Protein AF-A0A7S1REL7-F1 (afdb_monomer_lite)

pLDDT: mean 79.69, std 14.49, range [44.72, 95.44]

Sequence (178 aa):
LKCIFLPRPVRVSAAGLAHPPTRRFHMPPYTAEKVDDLFDKFEKCAQRQAANKGSAVKLRAAESDLLKCSENCRDLLNDAIKGNRDLLVEVFGGNCKRFHRLRQTKDPVELSPMHASDSRWEDLTNAIDTIEEILQQLGTFKPFAVEKKVAPEISGYKGFRRRFDPGEKIWMRPECEG

Radius of gyration: 31.82 Å; chains: 1; bounding box: 88×116×40 Å

Structure (mmCIF, N/CA/C/O backbone):
data_AF-A0A7S1REL7-F1
#
_entry.id   AF-A0A7S1REL7-F1
#
loop_
_atom_site.group_PDB
_atom_site.id
_atom_site.type_symbol
_atom_site.label_atom_id
_atom_site.label_alt_id
_atom_site.label_comp_id
_atom_site.label_asym_id
_atom_site.label_entity_id
_atom_site.label_seq_id
_atom_site.pdbx_PDB_ins_code
_atom_site.Cartn_x
_atom_site.Cartn_y
_atom_site.Cartn_z
_atom_site.occupancy
_atom_site.B_iso_or_equiv
_atom_site.auth_seq_id
_atom_site.auth_comp_id
_atom_site.auth_asym_id
_atom_site.auth_atom_id
_atom_site.pdbx_PDB_model_num
ATOM 1 N N . LEU A 1 1 ? -69.921 64.062 -18.354 1.00 51.22 1 LEU A N 1
ATOM 2 C CA . LEU A 1 1 ? -68.706 63.230 -18.516 1.00 51.22 1 LEU A CA 1
ATOM 3 C C . LEU A 1 1 ? -68.426 62.512 -17.194 1.00 51.22 1 LEU A C 1
ATOM 5 O O . LEU A 1 1 ? -67.923 63.136 -16.272 1.00 51.22 1 LEU A O 1
ATOM 9 N N . LYS A 1 2 ? -68.863 61.252 -17.052 1.00 44.72 2 LYS A N 1
ATOM 10 C CA . LYS A 1 2 ? -68.626 60.405 -15.867 1.00 44.72 2 LYS A CA 1
ATOM 11 C C . LYS A 1 2 ? -67.473 59.453 -16.195 1.00 44.72 2 LYS A C 1
ATOM 13 O O . LYS A 1 2 ? -67.661 58.541 -16.992 1.00 44.72 2 LYS A O 1
ATOM 18 N N . CYS A 1 3 ? -66.295 59.686 -15.620 1.00 47.62 3 CYS A N 1
ATOM 19 C CA . CYS A 1 3 ? -65.163 58.768 -15.733 1.00 47.62 3 CYS A CA 1
ATOM 20 C C . CYS A 1 3 ? -65.336 57.627 -14.724 1.00 47.62 3 CYS A C 1
ATOM 22 O O . CYS A 1 3 ? -65.366 57.848 -13.516 1.00 47.62 3 CYS A O 1
ATOM 24 N N . ILE A 1 4 ? -65.497 56.415 -15.250 1.00 53.88 4 ILE A N 1
ATOM 25 C CA . ILE A 1 4 ? -65.656 55.166 -14.507 1.00 53.88 4 ILE A CA 1
ATOM 26 C C . ILE A 1 4 ? -64.264 54.715 -14.049 1.00 53.88 4 ILE A C 1
ATOM 28 O O . ILE A 1 4 ? -63.395 54.435 -14.873 1.00 53.88 4 ILE A O 1
ATOM 32 N N . PHE A 1 5 ? -64.045 54.675 -12.736 1.00 56.19 5 PHE A N 1
ATOM 33 C CA . PHE A 1 5 ? -62.8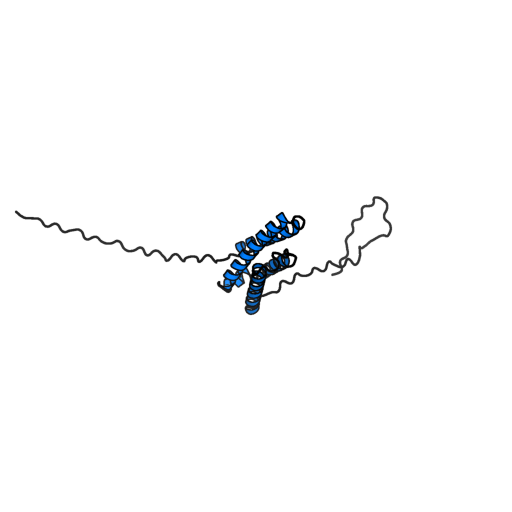07 54.199 -12.120 1.00 56.19 5 PHE A CA 1
ATOM 34 C C . PHE A 1 5 ? -62.922 52.682 -11.917 1.00 56.19 5 PHE A C 1
ATOM 36 O O . PHE A 1 5 ? -63.656 52.225 -11.043 1.00 56.19 5 PHE A O 1
ATOM 43 N N . LEU A 1 6 ? -62.246 51.890 -12.753 1.00 57.72 6 LEU A N 1
ATOM 44 C CA . LEU A 1 6 ? -62.172 50.438 -12.573 1.00 57.72 6 LEU A CA 1
ATOM 45 C C . LEU A 1 6 ? -61.057 50.085 -11.569 1.00 57.72 6 LEU A C 1
ATOM 47 O O . LEU A 1 6 ? -59.937 50.587 -11.709 1.00 57.72 6 LEU A O 1
ATOM 51 N N . PRO A 1 7 ? -61.323 49.222 -10.571 1.00 63.00 7 PRO A N 1
ATOM 52 C CA . PRO A 1 7 ? -60.316 48.801 -9.605 1.00 63.00 7 PRO A CA 1
ATOM 53 C C . PRO A 1 7 ? -59.294 47.848 -10.241 1.00 63.00 7 PRO A C 1
ATOM 55 O O . PRO A 1 7 ? -59.637 46.957 -11.019 1.00 63.00 7 PRO A O 1
ATOM 58 N N . ARG A 1 8 ? -58.015 48.037 -9.893 1.00 59.12 8 ARG A N 1
ATOM 59 C CA . ARG A 1 8 ? -56.914 47.166 -10.328 1.00 59.12 8 ARG A CA 1
ATOM 60 C C . ARG A 1 8 ? -56.949 45.821 -9.585 1.00 59.12 8 ARG A C 1
ATOM 62 O O . ARG A 1 8 ? -57.222 45.809 -8.386 1.00 59.12 8 ARG A O 1
ATOM 69 N N . PRO A 1 9 ? -56.611 44.705 -10.255 1.00 58.03 9 PRO A N 1
ATOM 70 C CA . PRO A 1 9 ? -56.574 43.391 -9.627 1.00 58.03 9 PRO A CA 1
ATOM 71 C C . PRO A 1 9 ? -55.386 43.265 -8.663 1.00 58.03 9 PRO A C 1
ATOM 73 O O . PRO A 1 9 ? -54.244 43.580 -9.005 1.00 58.03 9 PRO A O 1
ATOM 76 N N . VAL A 1 10 ? -55.666 42.771 -7.458 1.00 63.81 10 VAL A N 1
ATOM 77 C CA . VAL A 1 10 ? -54.664 42.422 -6.446 1.00 63.81 10 VAL A CA 1
ATOM 78 C C . VAL A 1 10 ? -54.035 41.083 -6.836 1.00 63.81 10 VAL A C 1
ATOM 80 O O . VAL A 1 10 ? -54.721 40.066 -6.918 1.00 63.81 10 VAL A O 1
ATOM 83 N N . ARG A 1 11 ? -52.723 41.078 -7.103 1.00 60.25 11 ARG A N 1
ATOM 84 C CA . ARG A 1 11 ? -51.946 39.848 -7.316 1.00 60.25 11 ARG A CA 1
ATOM 85 C C . ARG A 1 11 ? -51.805 39.108 -5.987 1.00 60.25 11 ARG A C 1
ATOM 87 O O . ARG A 1 11 ? -51.096 39.567 -5.098 1.00 60.25 11 ARG A O 1
ATOM 94 N N . VAL A 1 12 ? -52.453 37.955 -5.880 1.00 61.19 12 VAL A N 1
ATOM 95 C CA . VAL A 1 12 ? -52.236 36.997 -4.792 1.00 61.19 12 VAL A CA 1
ATOM 96 C C . VAL A 1 12 ? -50.973 36.197 -5.128 1.00 61.19 12 VAL A C 1
ATOM 98 O O . VAL A 1 12 ? -50.961 35.441 -6.099 1.00 61.19 12 VAL A O 1
ATOM 101 N N . SER A 1 13 ? -49.886 36.412 -4.381 1.00 56.66 13 SER A N 1
ATOM 102 C CA . SER A 1 13 ? -48.658 35.613 -4.499 1.00 56.66 13 SER A CA 1
ATOM 103 C C . SER A 1 13 ? -48.921 34.192 -4.013 1.00 56.66 13 SER A C 1
ATOM 105 O O . SER A 1 13 ? -49.294 33.983 -2.860 1.00 56.66 13 SER A O 1
ATOM 107 N N . ALA A 1 14 ? -48.723 33.225 -4.907 1.00 59.03 14 ALA A N 1
ATOM 108 C CA . ALA A 1 14 ? -48.822 31.807 -4.610 1.00 59.03 14 ALA A CA 1
ATOM 109 C C . ALA A 1 14 ? -47.801 31.405 -3.534 1.00 59.03 14 ALA A C 1
ATOM 111 O O . ALA A 1 14 ? -46.625 31.768 -3.592 1.00 59.03 14 ALA A O 1
ATOM 112 N N . ALA A 1 15 ? -48.304 30.667 -2.549 1.00 55.03 15 ALA A N 1
ATOM 113 C CA . ALA A 1 15 ? -47.586 30.144 -1.405 1.00 55.03 15 ALA A CA 1
ATOM 114 C C . ALA A 1 15 ? -46.321 29.369 -1.809 1.00 55.03 15 ALA A C 1
ATOM 116 O O . ALA A 1 15 ? -46.325 28.562 -2.739 1.00 55.03 15 ALA A O 1
ATOM 117 N N . GLY A 1 16 ? -45.244 29.615 -1.061 1.00 54.06 16 GLY A N 1
ATOM 118 C CA . GLY A 1 16 ? -43.984 28.901 -1.176 1.00 54.06 16 GLY A CA 1
ATOM 119 C C . GLY A 1 16 ? -44.157 27.418 -0.866 1.00 54.06 16 GLY A C 1
ATOM 120 O O . GLY A 1 16 ? -44.409 27.031 0.274 1.00 54.06 16 GLY A O 1
ATOM 121 N N . LEU A 1 17 ? -43.962 26.586 -1.885 1.00 56.25 17 LEU A N 1
ATOM 122 C CA . LEU A 1 17 ? -43.664 25.173 -1.710 1.00 56.25 17 LEU A CA 1
ATOM 123 C C . LEU A 1 17 ? -42.240 25.069 -1.160 1.00 56.25 17 LEU A C 1
ATOM 125 O O . LEU A 1 17 ? -41.260 25.097 -1.910 1.00 56.25 17 LEU A O 1
ATOM 129 N N . ALA A 1 18 ? -42.138 24.995 0.166 1.00 54.25 18 ALA A N 1
ATOM 130 C CA . ALA A 1 18 ? -40.916 24.625 0.857 1.00 54.25 18 ALA A CA 1
ATOM 131 C C . ALA A 1 18 ? -40.435 23.283 0.294 1.00 54.25 18 ALA A C 1
ATOM 133 O O . ALA A 1 18 ? -41.030 22.233 0.539 1.00 54.25 18 ALA A O 1
ATOM 134 N N . HIS A 1 19 ? -39.378 23.332 -0.513 1.00 56.31 19 HIS A N 1
ATOM 135 C CA . HIS A 1 19 ? -38.675 22.129 -0.915 1.00 56.31 19 HIS A CA 1
ATOM 136 C C . HIS A 1 19 ? -38.068 21.524 0.355 1.00 56.31 19 HIS A C 1
ATOM 138 O O . HIS A 1 19 ? -37.470 22.268 1.143 1.00 56.31 19 HIS A O 1
ATOM 144 N N . PRO A 1 20 ? -38.215 20.209 0.596 1.00 57.75 20 PRO A N 1
ATOM 145 C CA . PRO A 1 20 ? -37.492 19.571 1.683 1.00 57.75 20 PRO A CA 1
ATOM 146 C C . PRO A 1 20 ? -36.000 19.855 1.477 1.00 57.75 20 PRO A C 1
ATOM 148 O O . PRO A 1 20 ? -35.538 19.807 0.331 1.00 57.75 20 PRO A O 1
ATOM 151 N N . PRO A 1 21 ? -35.229 20.164 2.537 1.00 50.78 21 PRO A N 1
ATOM 152 C CA . PRO A 1 21 ? -33.790 20.248 2.401 1.00 50.78 21 PRO A CA 1
ATOM 153 C C . PRO A 1 21 ? -33.344 18.883 1.893 1.00 50.78 21 PRO A C 1
ATOM 155 O O . PRO A 1 21 ? -33.421 17.886 2.613 1.00 50.78 21 PRO A O 1
ATOM 158 N N . THR A 1 22 ? -32.926 18.819 0.630 1.00 50.12 22 THR A N 1
ATOM 159 C CA . THR A 1 22 ? -32.150 17.698 0.119 1.00 50.12 22 THR A CA 1
ATOM 160 C C . THR A 1 22 ? -31.028 17.520 1.120 1.00 50.12 22 THR A C 1
ATOM 162 O O . THR A 1 22 ? -30.126 18.361 1.178 1.00 50.12 22 THR A O 1
ATOM 165 N N . ARG A 1 23 ? -31.119 16.473 1.956 1.00 48.75 23 ARG A N 1
ATOM 166 C CA . ARG A 1 23 ? -29.973 15.948 2.689 1.00 48.75 23 ARG A CA 1
ATOM 167 C C . ARG A 1 23 ? -28.924 15.790 1.609 1.00 48.75 23 ARG A C 1
ATOM 169 O O . ARG A 1 23 ? -29.053 14.916 0.755 1.00 48.75 23 ARG A O 1
ATOM 176 N N . ARG A 1 24 ? -27.957 16.709 1.572 1.00 45.41 24 ARG A N 1
ATOM 177 C CA . ARG A 1 24 ? -26.754 16.519 0.784 1.00 45.41 24 ARG A CA 1
ATOM 178 C C . ARG A 1 24 ? -26.190 15.244 1.371 1.00 45.41 24 ARG A C 1
ATOM 180 O O . ARG A 1 24 ? -25.693 15.266 2.494 1.00 45.41 24 ARG A O 1
ATOM 187 N N . PHE A 1 25 ? -26.406 14.130 0.680 1.00 45.62 25 PHE A N 1
ATOM 188 C CA . PHE A 1 25 ? -25.673 12.914 0.938 1.00 45.62 25 PHE A CA 1
ATOM 189 C C . PHE A 1 25 ? -24.228 13.345 0.759 1.00 45.62 25 PHE A C 1
ATOM 191 O O . PHE A 1 25 ? -23.769 13.577 -0.358 1.00 45.62 25 PHE A O 1
ATOM 198 N N . HIS A 1 26 ? -23.575 13.628 1.882 1.00 49.78 26 HIS A N 1
ATOM 199 C CA . HIS A 1 26 ? -22.150 13.827 1.933 1.00 49.78 26 HIS A CA 1
ATOM 200 C C . HIS A 1 26 ? -21.614 12.457 1.555 1.00 49.78 26 HIS A C 1
ATOM 202 O O . HIS A 1 26 ? -21.593 11.546 2.380 1.00 49.78 26 HIS A O 1
ATOM 208 N N . MET A 1 27 ? -21.391 12.268 0.253 1.00 53.38 27 MET A N 1
ATOM 209 C CA . MET A 1 27 ? -20.860 11.027 -0.273 1.00 53.38 27 MET A CA 1
ATOM 210 C C . MET A 1 27 ? -19.563 10.816 0.499 1.00 53.38 27 MET A C 1
ATOM 212 O O . MET A 1 27 ? -18.735 11.734 0.501 1.00 53.38 27 MET A O 1
ATOM 216 N N . PRO A 1 28 ? -19.428 9.705 1.239 1.00 57.59 28 PRO A N 1
ATOM 217 C CA . PRO A 1 28 ? -18.253 9.502 2.057 1.00 57.59 28 PRO A CA 1
ATOM 218 C C . PRO A 1 28 ? -17.028 9.638 1.142 1.00 57.59 28 PRO A C 1
ATOM 220 O O . PRO A 1 28 ? -17.029 9.075 0.039 1.00 57.59 28 PRO A O 1
ATOM 223 N N . PRO A 1 29 ? -16.028 10.445 1.539 1.00 66.75 29 PRO A N 1
ATOM 224 C CA . PRO A 1 29 ? -14.915 10.817 0.666 1.00 66.75 29 PRO A CA 1
ATOM 225 C C . PRO A 1 29 ? -14.156 9.591 0.131 1.00 66.75 29 PRO A C 1
ATOM 227 O O . PRO A 1 29 ? -13.588 9.634 -0.959 1.00 66.75 29 PRO A O 1
ATOM 230 N N . TYR A 1 30 ? -14.249 8.462 0.833 1.00 77.25 30 TYR A N 1
ATOM 231 C CA . TYR A 1 30 ? -13.707 7.169 0.448 1.00 77.25 30 TYR A CA 1
ATOM 232 C C . TYR A 1 30 ? -14.754 6.066 0.680 1.00 77.25 30 TYR A C 1
ATOM 234 O O . TYR A 1 30 ? -15.428 6.032 1.708 1.00 77.25 30 TYR A O 1
ATOM 242 N N . THR A 1 31 ? -14.903 5.159 -0.288 1.00 86.00 31 THR A N 1
ATOM 243 C CA . THR A 1 31 ? -15.671 3.910 -0.148 1.00 86.00 31 THR A CA 1
ATOM 244 C C . THR A 1 31 ? -14.697 2.738 -0.111 1.00 86.00 31 THR A C 1
ATOM 246 O O . THR A 1 31 ? -13.618 2.826 -0.696 1.00 86.00 31 THR A O 1
ATOM 249 N N . ALA A 1 32 ? -15.069 1.634 0.542 1.00 86.69 32 ALA A N 1
ATOM 250 C CA . ALA A 1 32 ? -14.223 0.438 0.615 1.00 86.69 32 ALA A CA 1
ATOM 251 C C . ALA A 1 32 ? -13.783 -0.057 -0.777 1.00 86.69 32 ALA A C 1
ATOM 253 O O . ALA A 1 32 ? -12.619 -0.385 -0.969 1.00 86.69 32 ALA A O 1
ATOM 254 N N . GLU A 1 33 ? -14.683 0.003 -1.760 1.00 89.31 33 GLU A N 1
ATOM 255 C CA . GLU A 1 33 ? -14.408 -0.358 -3.156 1.00 89.31 33 GLU A CA 1
ATOM 256 C C . GLU A 1 33 ? -13.326 0.525 -3.789 1.00 89.31 33 GLU A C 1
ATOM 258 O O . GLU A 1 33 ? -12.406 0.017 -4.417 1.00 89.31 33 GLU A O 1
ATOM 263 N N . LYS A 1 34 ? -13.371 1.847 -3.569 1.00 89.06 34 LYS A N 1
ATOM 264 C CA . LYS A 1 34 ? -12.347 2.766 -4.095 1.00 89.06 34 LYS A CA 1
ATOM 265 C C . LYS A 1 34 ? -10.975 2.512 -3.477 1.00 89.06 34 LYS A C 1
ATOM 267 O O . LYS A 1 34 ? -9.964 2.679 -4.155 1.00 89.06 34 LYS A O 1
ATOM 272 N N . VAL A 1 35 ? -10.947 2.154 -2.193 1.00 89.62 35 VAL A N 1
ATOM 273 C CA . VAL A 1 35 ? -9.712 1.790 -1.489 1.00 89.62 35 VAL A CA 1
ATOM 274 C C . VAL A 1 35 ? -9.126 0.519 -2.094 1.00 89.62 35 VAL A C 1
ATOM 276 O O . VAL A 1 35 ? -7.946 0.496 -2.433 1.00 89.62 35 VAL A O 1
ATOM 279 N N . ASP A 1 36 ? -9.962 -0.501 -2.291 1.00 90.88 36 ASP A N 1
ATOM 280 C CA . ASP A 1 36 ? -9.549 -1.769 -2.891 1.00 90.88 36 ASP A CA 1
ATOM 281 C C . ASP A 1 36 ? -9.067 -1.575 -4.340 1.00 90.88 36 ASP A C 1
ATOM 283 O O . ASP A 1 36 ? -7.981 -2.033 -4.684 1.00 90.88 36 ASP A O 1
ATOM 287 N N . ASP A 1 37 ? -9.773 -0.785 -5.155 1.00 93.12 37 ASP A N 1
ATOM 288 C CA . ASP A 1 37 ? -9.359 -0.447 -6.525 1.00 93.12 37 ASP A CA 1
ATOM 289 C C . ASP A 1 37 ? -7.990 0.250 -6.581 1.00 93.12 37 ASP A C 1
ATOM 291 O O . ASP A 1 37 ? -7.217 0.066 -7.529 1.00 93.12 37 ASP A O 1
ATOM 295 N N . LEU A 1 38 ? -7.694 1.112 -5.604 1.00 92.75 38 LEU A N 1
ATOM 296 C CA . LEU A 1 38 ? -6.407 1.801 -5.520 1.00 92.75 38 LEU A CA 1
ATOM 297 C C . LEU A 1 38 ? -5.291 0.857 -5.082 1.00 92.75 38 LEU A C 1
ATOM 299 O O . LEU A 1 38 ? -4.200 0.925 -5.649 1.00 92.75 38 LEU A O 1
ATOM 303 N N . PHE A 1 39 ? -5.564 -0.048 -4.145 1.00 92.12 39 PHE A N 1
ATOM 304 C CA . PHE A 1 39 ? -4.601 -1.067 -3.736 1.00 92.12 39 PHE A CA 1
ATOM 305 C C . PHE A 1 39 ? -4.323 -2.067 -4.856 1.00 92.12 39 PHE A C 1
ATOM 307 O O . PHE A 1 39 ? -3.160 -2.337 -5.136 1.00 92.12 39 PHE A O 1
ATOM 314 N N . ASP A 1 40 ? -5.339 -2.490 -5.606 1.00 94.31 40 ASP A N 1
ATOM 315 C CA . ASP A 1 40 ? -5.164 -3.333 -6.790 1.00 94.31 40 ASP A CA 1
ATOM 316 C C . ASP A 1 40 ? -4.301 -2.644 -7.861 1.00 94.31 40 ASP A C 1
ATOM 318 O O . ASP A 1 40 ? -3.483 -3.278 -8.535 1.00 94.31 40 ASP A O 1
ATOM 322 N N . LYS A 1 41 ? -4.462 -1.327 -8.048 1.00 95.00 41 LYS A N 1
ATOM 323 C CA . LYS A 1 41 ? -3.599 -0.541 -8.948 1.00 95.00 41 LYS A CA 1
ATOM 324 C C . LYS A 1 41 ? -2.174 -0.449 -8.416 1.00 95.00 41 LYS A C 1
ATOM 326 O O . LYS A 1 41 ? -1.238 -0.593 -9.200 1.00 95.00 41 LYS A O 1
ATOM 331 N N . PHE A 1 42 ? -2.009 -0.232 -7.115 1.00 94.56 42 PHE A N 1
ATOM 332 C CA . PHE A 1 42 ? -0.702 -0.186 -6.466 1.00 94.56 42 PHE A CA 1
ATOM 333 C C . PHE A 1 42 ? 0.044 -1.521 -6.613 1.00 94.56 42 PHE A C 1
ATOM 335 O O . PHE A 1 42 ? 1.189 -1.528 -7.062 1.00 94.56 42 PHE A O 1
ATOM 342 N N . GLU A 1 43 ? -0.629 -2.647 -6.365 1.00 94.50 43 GLU A N 1
ATOM 343 C CA . GLU A 1 43 ? -0.097 -4.001 -6.562 1.00 94.50 43 GLU A CA 1
ATOM 344 C C . GLU A 1 43 ? 0.320 -4.245 -8.017 1.00 94.50 43 GLU A C 1
ATOM 346 O O . GLU A 1 43 ? 1.437 -4.695 -8.284 1.00 94.50 43 GLU A O 1
ATOM 351 N N . LYS A 1 44 ? -0.524 -3.868 -8.987 1.00 95.44 44 LYS A N 1
ATOM 352 C CA . LYS A 1 44 ? -0.184 -3.962 -10.418 1.00 95.44 44 LYS A CA 1
ATOM 353 C C . LYS A 1 44 ? 1.036 -3.112 -10.776 1.00 95.44 44 LYS A C 1
ATOM 355 O O . LYS A 1 44 ? 1.875 -3.554 -11.562 1.00 95.44 44 LYS A O 1
ATOM 360 N N . CYS A 1 45 ? 1.159 -1.906 -10.225 1.00 94.94 45 CYS A N 1
ATOM 361 C CA . CYS A 1 45 ? 2.326 -1.051 -10.442 1.00 94.94 45 CYS A CA 1
ATOM 362 C C . CYS A 1 45 ? 3.595 -1.652 -9.824 1.00 94.94 45 CYS A C 1
ATOM 364 O O . CYS A 1 45 ? 4.630 -1.679 -10.491 1.00 94.94 45 CYS A O 1
ATOM 366 N N . ALA A 1 46 ? 3.512 -2.211 -8.616 1.00 94.25 46 ALA A N 1
ATOM 367 C CA . ALA A 1 46 ? 4.632 -2.886 -7.963 1.00 94.25 46 ALA A CA 1
ATOM 368 C C . ALA A 1 46 ? 5.076 -4.131 -8.750 1.00 94.25 46 ALA A C 1
ATOM 370 O O . ALA A 1 46 ? 6.263 -4.317 -9.017 1.00 94.25 46 ALA A O 1
ATOM 371 N N . GLN A 1 47 ? 4.125 -4.934 -9.237 1.00 94.19 47 GLN A N 1
ATOM 372 C CA . GLN A 1 47 ? 4.414 -6.085 -10.093 1.00 94.19 47 GLN A CA 1
ATOM 373 C C . GLN A 1 47 ? 5.083 -5.661 -11.410 1.00 94.19 47 GLN A C 1
ATOM 375 O O . GLN A 1 47 ? 6.031 -6.306 -11.865 1.00 94.19 47 GLN A O 1
ATOM 380 N N . ARG A 1 48 ? 4.631 -4.557 -12.022 1.00 94.00 48 ARG A N 1
ATOM 381 C CA . ARG A 1 48 ? 5.270 -3.987 -13.220 1.00 94.00 48 ARG A CA 1
ATOM 382 C C . ARG A 1 48 ? 6.689 -3.506 -12.929 1.00 94.00 48 ARG A C 1
ATOM 384 O O . ARG A 1 48 ? 7.551 -3.694 -13.787 1.00 94.00 48 ARG A O 1
ATOM 391 N N . GLN A 1 49 ? 6.948 -2.910 -11.766 1.00 94.19 49 GLN A N 1
ATOM 392 C CA . GLN A 1 49 ? 8.296 -2.506 -11.359 1.00 94.19 49 GLN A CA 1
ATOM 393 C C . GLN A 1 49 ? 9.211 -3.732 -11.251 1.00 94.19 49 GLN A C 1
ATOM 395 O O . GLN A 1 49 ? 10.259 -3.768 -11.900 1.00 94.19 49 GLN A O 1
ATOM 400 N N . ALA A 1 50 ? 8.751 -4.784 -10.567 1.00 92.62 50 ALA A N 1
ATOM 401 C CA . ALA A 1 50 ? 9.500 -6.026 -10.409 1.00 92.62 50 ALA A CA 1
ATOM 402 C C . ALA A 1 50 ? 9.790 -6.717 -11.755 1.00 92.62 50 ALA A C 1
ATOM 404 O O . ALA A 1 50 ? 10.908 -7.171 -11.998 1.00 92.62 50 ALA A O 1
ATOM 405 N N . ALA A 1 51 ? 8.812 -6.746 -12.666 1.00 94.31 51 ALA A N 1
ATOM 406 C CA . ALA A 1 51 ? 8.968 -7.348 -13.990 1.00 94.31 51 ALA A CA 1
ATOM 407 C C . ALA A 1 51 ? 9.949 -6.581 -14.898 1.00 94.31 51 ALA A C 1
ATOM 409 O O . ALA A 1 51 ? 10.573 -7.172 -15.778 1.00 94.31 51 ALA A O 1
ATOM 410 N N . ASN A 1 52 ? 10.095 -5.266 -14.706 1.00 93.44 52 ASN A N 1
ATOM 411 C CA . ASN A 1 52 ? 10.917 -4.410 -15.565 1.00 93.44 52 ASN A CA 1
ATOM 412 C C . ASN A 1 52 ? 12.325 -4.131 -15.011 1.00 93.44 52 ASN A C 1
ATOM 414 O O . ASN A 1 52 ? 13.029 -3.296 -15.583 1.00 93.44 52 ASN A O 1
ATOM 418 N N . LYS A 1 53 ? 12.787 -4.866 -13.985 1.00 90.25 53 LYS A N 1
ATOM 419 C CA . LYS A 1 53 ? 14.145 -4.721 -13.417 1.00 90.25 53 LYS A CA 1
ATOM 420 C C . LYS A 1 53 ? 15.276 -4.828 -14.462 1.00 90.25 53 LYS A C 1
ATOM 422 O O . LYS A 1 53 ? 16.337 -4.243 -14.280 1.00 90.25 53 LYS A O 1
ATOM 427 N N . GLY A 1 54 ? 15.043 -5.510 -15.588 1.00 90.25 54 GLY A N 1
ATOM 428 C CA . GLY A 1 54 ? 16.024 -5.674 -16.671 1.00 90.25 54 GLY A CA 1
ATOM 429 C C . GLY A 1 54 ? 16.140 -4.516 -17.678 1.00 90.25 54 GLY A C 1
ATOM 430 O O . GLY A 1 54 ? 17.032 -4.545 -18.520 1.00 90.25 54 GLY A O 1
ATOM 431 N N . SER A 1 55 ? 15.262 -3.505 -17.650 1.00 93.69 55 SER A N 1
ATOM 432 C CA . SER A 1 55 ? 15.280 -2.404 -18.630 1.00 93.69 55 SER A CA 1
ATOM 433 C C . SER A 1 55 ? 15.215 -1.046 -17.943 1.00 93.69 55 SER A C 1
ATOM 435 O O . SER A 1 55 ? 14.152 -0.632 -17.497 1.00 93.69 55 SER A O 1
ATOM 437 N N . ALA A 1 56 ? 16.330 -0.308 -17.924 1.00 90.50 56 ALA A N 1
ATOM 438 C CA . ALA A 1 56 ? 16.450 0.959 -17.193 1.00 90.50 56 ALA A CA 1
ATOM 439 C C . ALA A 1 56 ? 15.372 2.003 -17.552 1.00 90.50 56 ALA A C 1
ATOM 441 O O . ALA A 1 56 ? 14.853 2.685 -16.673 1.00 90.50 56 ALA A O 1
ATOM 442 N N . VAL A 1 57 ? 14.997 2.123 -18.832 1.00 92.75 57 VAL A N 1
ATOM 443 C CA . VAL A 1 57 ? 13.972 3.089 -19.271 1.00 92.75 57 VAL A CA 1
ATOM 444 C C . VAL A 1 57 ? 12.576 2.670 -18.799 1.00 92.75 57 VAL A C 1
ATOM 446 O O . VAL A 1 57 ? 11.832 3.494 -18.271 1.00 92.75 57 VAL A O 1
ATOM 449 N N . LYS A 1 58 ? 12.223 1.385 -18.946 1.00 94.44 58 LYS A N 1
ATOM 450 C CA . LYS A 1 58 ? 10.922 0.860 -18.498 1.00 94.44 58 LYS A CA 1
ATOM 451 C C . LYS A 1 58 ? 10.814 0.837 -16.975 1.00 94.44 58 LYS A C 1
ATOM 453 O O . LYS A 1 58 ?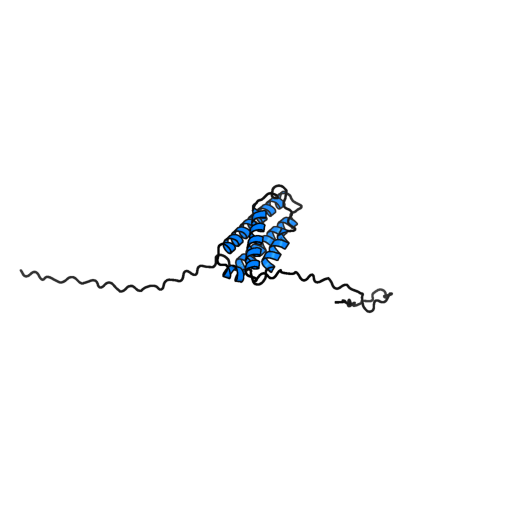 9.739 1.102 -16.450 1.00 94.44 58 LYS A O 1
ATOM 458 N N . LEU A 1 59 ? 11.924 0.563 -16.292 1.00 93.06 59 LEU A N 1
ATOM 459 C CA . LEU A 1 59 ? 12.048 0.605 -14.840 1.00 93.06 59 LEU A CA 1
ATOM 460 C C . LEU A 1 59 ? 11.696 1.999 -14.324 1.00 93.06 59 LEU A C 1
ATOM 462 O O . LEU A 1 59 ? 10.785 2.118 -13.518 1.00 93.06 59 LEU A O 1
ATOM 466 N N . ARG A 1 60 ? 12.317 3.060 -14.857 1.00 92.12 60 ARG A N 1
ATOM 467 C CA . ARG A 1 60 ? 12.019 4.445 -14.443 1.00 92.12 60 ARG A CA 1
ATOM 468 C C . ARG A 1 60 ? 10.555 4.829 -14.659 1.00 92.12 60 ARG A C 1
ATOM 470 O O . ARG A 1 60 ? 9.957 5.490 -13.815 1.00 92.12 60 ARG A O 1
ATOM 477 N N . ALA A 1 61 ? 9.962 4.406 -15.777 1.00 93.75 61 ALA A N 1
ATOM 478 C CA . ALA A 1 61 ? 8.540 4.634 -16.028 1.00 93.75 61 ALA A CA 1
ATOM 479 C C . ALA A 1 61 ? 7.657 3.899 -15.002 1.00 93.75 61 ALA A C 1
ATOM 481 O O . ALA A 1 61 ? 6.728 4.491 -14.461 1.00 93.75 61 ALA A O 1
ATOM 482 N N . ALA A 1 62 ? 7.978 2.638 -14.694 1.00 95.00 62 ALA A N 1
ATOM 483 C CA . ALA A 1 62 ? 7.260 1.852 -13.694 1.00 95.00 62 ALA A CA 1
ATOM 484 C C . ALA A 1 62 ? 7.422 2.416 -12.270 1.00 95.00 62 ALA A C 1
ATOM 486 O O . ALA A 1 62 ? 6.449 2.439 -11.523 1.00 95.00 62 ALA A O 1
ATOM 487 N N . GLU A 1 63 ? 8.607 2.914 -11.907 1.00 93.38 63 GLU A N 1
ATOM 488 C CA . GLU A 1 63 ? 8.852 3.593 -10.627 1.00 93.38 63 GLU A CA 1
ATOM 489 C C . GLU A 1 63 ? 8.045 4.889 -10.515 1.00 93.38 63 GLU A C 1
ATOM 491 O O . GLU A 1 63 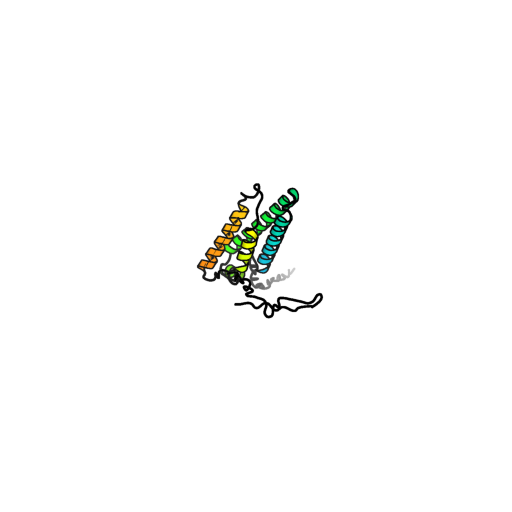? 7.394 5.121 -9.501 1.00 93.38 63 GLU A O 1
ATOM 496 N N . SER A 1 64 ? 8.008 5.705 -11.573 1.00 93.06 64 SER A N 1
ATOM 497 C CA . SER A 1 64 ? 7.195 6.925 -11.584 1.00 93.06 64 SER A CA 1
ATOM 498 C C . SER A 1 64 ? 5.697 6.624 -11.455 1.00 93.06 64 SER A C 1
ATOM 500 O O . SER A 1 64 ? 4.999 7.306 -10.704 1.00 93.06 64 SER A O 1
ATOM 502 N N . ASP A 1 65 ? 5.196 5.595 -12.146 1.00 94.56 65 ASP A N 1
ATOM 503 C CA . ASP A 1 65 ? 3.807 5.138 -12.012 1.00 94.56 65 ASP A CA 1
ATOM 504 C C . ASP A 1 65 ? 3.517 4.650 -10.581 1.00 94.56 65 ASP A C 1
ATOM 506 O O . ASP A 1 65 ? 2.485 4.999 -10.004 1.00 94.56 65 ASP A O 1
ATOM 510 N N . LEU A 1 66 ? 4.443 3.892 -9.984 1.00 94.25 66 LEU A N 1
ATOM 511 C CA . LEU A 1 66 ? 4.328 3.401 -8.612 1.00 94.25 66 LEU A CA 1
ATOM 512 C C . LEU A 1 66 ? 4.285 4.550 -7.595 1.00 94.25 66 LEU A C 1
ATOM 514 O O . LEU A 1 66 ? 3.426 4.538 -6.716 1.00 94.25 66 LEU A O 1
ATOM 518 N N . LEU A 1 67 ? 5.138 5.567 -7.751 1.00 93.19 67 LEU A N 1
ATOM 519 C CA . LEU A 1 67 ? 5.166 6.751 -6.883 1.00 93.19 67 LEU A CA 1
ATOM 520 C C . LEU A 1 67 ? 3.897 7.611 -7.003 1.00 93.19 67 LEU A C 1
ATOM 522 O O . LEU A 1 67 ? 3.435 8.198 -6.026 1.00 93.19 67 LEU A O 1
ATOM 526 N N . LYS A 1 68 ? 3.286 7.681 -8.190 1.00 94.56 68 LYS A N 1
ATOM 527 C CA . LYS A 1 68 ? 1.970 8.326 -8.353 1.00 94.56 68 LYS A CA 1
ATOM 528 C C . LYS A 1 68 ? 0.878 7.532 -7.642 1.00 94.56 68 LYS A C 1
ATOM 530 O O . LYS A 1 68 ? -0.006 8.110 -7.015 1.00 94.56 68 LYS A O 1
ATOM 535 N N . CYS A 1 69 ? 0.921 6.203 -7.727 1.00 94.62 69 CYS A N 1
ATOM 536 C CA . CYS A 1 69 ? -0.007 5.351 -6.990 1.00 94.62 69 CYS A CA 1
ATOM 537 C C . CYS A 1 69 ? 0.187 5.472 -5.472 1.00 94.62 69 CYS A C 1
ATOM 539 O O . CYS A 1 69 ? -0.816 5.530 -4.763 1.00 94.62 69 CYS A O 1
ATOM 541 N N . SER A 1 70 ? 1.427 5.567 -4.976 1.00 92.75 70 SER A N 1
ATOM 542 C CA . SER A 1 70 ? 1.696 5.765 -3.545 1.00 92.75 70 SER A CA 1
ATOM 543 C C . SER A 1 70 ? 1.179 7.113 -3.045 1.00 92.75 70 SER A C 1
ATOM 545 O O . SER A 1 70 ? 0.580 7.160 -1.977 1.00 92.75 70 SER A O 1
ATOM 547 N N . GLU A 1 71 ? 1.341 8.186 -3.826 1.00 93.44 71 GLU A N 1
ATOM 548 C CA . GLU A 1 71 ? 0.794 9.515 -3.514 1.00 93.44 71 GLU A CA 1
ATOM 549 C C . GLU A 1 71 ? -0.738 9.479 -3.400 1.00 93.44 71 GLU A C 1
ATOM 551 O O . GLU A 1 71 ? -1.286 9.884 -2.379 1.00 93.44 71 GLU A O 1
ATOM 556 N N . ASN A 1 72 ? -1.424 8.877 -4.377 1.00 93.56 72 ASN A N 1
ATOM 557 C CA . ASN A 1 72 ? -2.882 8.718 -4.329 1.00 93.56 72 ASN A CA 1
ATOM 558 C C . ASN A 1 72 ? -3.345 7.879 -3.124 1.00 93.56 72 ASN A C 1
ATOM 560 O O . ASN A 1 72 ? -4.372 8.182 -2.518 1.00 93.56 72 ASN A O 1
ATOM 564 N N . CYS A 1 73 ? -2.603 6.819 -2.772 1.00 92.38 73 CYS A N 1
ATOM 565 C CA . CYS A 1 73 ? -2.902 6.018 -1.584 1.00 92.38 73 CYS A CA 1
ATOM 566 C C . CYS A 1 73 ? -2.728 6.850 -0.311 1.00 92.38 73 CYS A C 1
ATOM 568 O O . CYS A 1 73 ? -3.624 6.866 0.526 1.00 92.38 73 CYS A O 1
ATOM 570 N N . ARG A 1 74 ? -1.611 7.575 -0.183 1.00 92.50 74 ARG A N 1
ATOM 571 C CA . ARG A 1 74 ? -1.331 8.455 0.957 1.00 92.50 74 ARG A CA 1
ATOM 572 C C . ARG A 1 74 ? -2.432 9.496 1.131 1.00 92.50 74 ARG A C 1
ATOM 574 O O . ARG A 1 74 ? -2.914 9.683 2.243 1.00 92.50 74 ARG A O 1
ATOM 581 N N . ASP A 1 75 ? -2.830 10.162 0.054 1.00 92.00 75 ASP A N 1
ATOM 582 C CA . ASP A 1 75 ? -3.835 11.223 0.111 1.00 92.00 75 ASP A CA 1
ATOM 583 C C . ASP A 1 75 ? -5.191 10.670 0.560 1.00 92.00 75 ASP A C 1
ATOM 585 O O . ASP A 1 75 ? -5.817 11.243 1.451 1.00 92.00 75 ASP A O 1
ATOM 589 N N . LEU A 1 76 ? -5.580 9.488 0.068 1.00 90.75 76 LEU A N 1
ATOM 590 C CA . LEU A 1 76 ? -6.779 8.802 0.546 1.00 90.75 76 LEU A CA 1
ATOM 591 C C . LEU A 1 76 ? -6.687 8.455 2.037 1.00 90.75 76 LEU A C 1
ATOM 593 O O . LEU A 1 76 ? -7.647 8.670 2.776 1.00 90.75 76 LEU A O 1
ATOM 597 N N . LEU A 1 77 ? -5.555 7.908 2.490 1.00 89.56 77 LEU A N 1
ATOM 598 C CA . LEU A 1 77 ? -5.352 7.564 3.900 1.00 89.56 77 LEU A CA 1
ATOM 599 C C . LEU A 1 77 ? -5.408 8.818 4.787 1.00 89.56 77 LEU A C 1
ATOM 601 O O . LEU A 1 77 ? -6.057 8.807 5.829 1.00 89.56 77 LEU A O 1
ATOM 605 N N . ASN A 1 78 ? -4.814 9.925 4.346 1.00 91.12 78 ASN A N 1
ATOM 606 C CA . ASN A 1 78 ? -4.881 11.210 5.040 1.00 91.12 78 ASN A CA 1
ATOM 607 C C . ASN A 1 78 ? -6.303 11.778 5.094 1.00 91.12 78 ASN A C 1
ATOM 609 O O . ASN A 1 78 ? -6.708 12.321 6.124 1.00 91.12 78 ASN A O 1
ATOM 613 N N . ASP A 1 79 ? -7.078 11.638 4.021 1.00 89.62 79 ASP A N 1
ATOM 614 C CA . ASP A 1 79 ? -8.489 12.023 4.009 1.00 89.62 79 ASP A CA 1
ATOM 615 C C . ASP A 1 79 ? -9.319 11.136 4.945 1.00 89.62 79 ASP A C 1
ATOM 617 O O . ASP A 1 79 ? -10.232 11.624 5.618 1.00 89.62 79 ASP A O 1
ATOM 621 N N . ALA A 1 80 ? -8.965 9.853 5.066 1.00 88.19 80 ALA A N 1
ATOM 622 C CA . ALA A 1 80 ? -9.570 8.952 6.037 1.00 88.19 80 ALA A CA 1
ATOM 623 C C . ALA A 1 80 ? -9.255 9.353 7.484 1.00 88.19 80 ALA A C 1
ATOM 625 O O . ALA A 1 80 ? -10.168 9.365 8.310 1.00 88.19 80 ALA A O 1
ATOM 626 N N . ILE A 1 81 ? -8.011 9.754 7.773 1.00 88.75 81 ILE A N 1
ATOM 627 C CA . ILE A 1 81 ? -7.585 10.250 9.093 1.00 88.75 81 ILE A CA 1
ATOM 628 C C . ILE A 1 81 ? -8.320 11.546 9.468 1.00 88.75 81 ILE A C 1
ATOM 630 O O . ILE A 1 81 ? -8.744 11.707 10.611 1.00 88.75 81 ILE A O 1
ATOM 634 N N . LYS A 1 82 ? -8.480 12.476 8.516 1.00 88.38 82 LYS A N 1
ATOM 635 C CA . LYS A 1 82 ? -9.184 13.755 8.732 1.00 88.38 82 LYS A CA 1
ATOM 636 C C . LYS A 1 82 ? -10.705 13.598 8.830 1.00 88.38 82 LYS A C 1
ATOM 638 O O . LYS A 1 82 ? -11.373 14.496 9.341 1.00 88.38 82 LYS A O 1
ATOM 643 N N . GLY A 1 83 ? -11.247 12.509 8.286 1.00 85.62 83 GLY A N 1
ATOM 644 C CA . GLY A 1 83 ? -12.676 12.225 8.231 1.00 85.62 83 GLY A CA 1
ATOM 645 C C . GLY A 1 83 ? -13.261 11.673 9.536 1.00 85.62 83 GLY A C 1
ATOM 646 O O . GLY A 1 83 ? -12.724 11.839 10.629 1.00 85.62 83 GLY A O 1
ATOM 647 N N . ASN A 1 84 ? -14.407 10.995 9.418 1.00 85.31 84 ASN A N 1
ATOM 648 C CA . ASN A 1 84 ? -15.073 10.373 10.563 1.00 85.31 84 ASN A CA 1
ATOM 649 C C . ASN A 1 84 ? -14.380 9.066 10.962 1.00 85.31 84 ASN A C 1
ATOM 651 O O . ASN A 1 84 ? -14.224 8.163 10.137 1.00 85.31 84 ASN A O 1
ATOM 655 N N . ARG A 1 85 ? -14.062 8.932 12.254 1.00 84.44 85 ARG A N 1
ATOM 656 C CA . ARG A 1 85 ? -13.451 7.720 12.826 1.00 84.44 85 ARG A CA 1
ATOM 657 C C . ARG A 1 85 ? -14.334 6.481 12.667 1.00 84.44 85 ARG A C 1
ATOM 659 O O . ARG A 1 85 ? -13.806 5.403 12.436 1.00 84.44 85 ARG A O 1
ATOM 666 N N . ASP A 1 86 ? -15.656 6.636 12.712 1.00 84.81 86 ASP A N 1
ATOM 667 C CA . ASP A 1 86 ? -16.593 5.516 12.542 1.00 84.81 86 ASP A CA 1
ATOM 668 C C . ASP A 1 86 ? -16.509 4.908 11.136 1.00 84.81 86 ASP A C 1
ATOM 670 O O . ASP A 1 86 ? -16.457 3.690 10.988 1.00 84.81 86 ASP A O 1
ATOM 674 N N . LEU A 1 87 ? -16.401 5.755 10.105 1.00 84.12 87 LEU A N 1
ATOM 675 C CA . LEU A 1 87 ? -16.208 5.309 8.720 1.00 84.12 87 LEU A CA 1
ATOM 676 C C . LEU A 1 87 ? -14.840 4.655 8.535 1.00 84.12 87 LEU A C 1
ATOM 678 O O . LEU A 1 87 ? -14.713 3.682 7.796 1.00 84.12 87 LEU A O 1
ATOM 682 N N . LEU A 1 88 ? -13.819 5.153 9.234 1.00 85.06 88 LEU A N 1
ATOM 683 C CA . LEU A 1 88 ? -12.504 4.528 9.236 1.00 85.06 88 LEU A CA 1
ATOM 684 C C . LEU A 1 88 ? -12.572 3.126 9.859 1.00 85.06 88 LEU A C 1
ATOM 686 O O . LEU A 1 88 ? -11.999 2.194 9.306 1.00 85.06 88 LEU A O 1
ATOM 690 N N . VAL A 1 89 ? -13.318 2.928 10.948 1.00 85.94 89 VAL A N 1
ATOM 691 C CA . VAL A 1 89 ? -13.529 1.595 11.543 1.00 85.94 89 VAL A CA 1
ATOM 692 C C . VAL A 1 89 ? -14.368 0.692 10.635 1.00 85.94 89 VAL A C 1
ATOM 694 O O . VAL A 1 89 ? -14.057 -0.489 10.499 1.00 85.94 89 VAL A O 1
ATOM 697 N N . GLU A 1 90 ? -15.389 1.218 9.964 1.00 86.12 90 GLU A N 1
ATOM 698 C CA . GLU A 1 90 ? -16.205 0.445 9.022 1.00 86.12 90 GLU A CA 1
ATOM 699 C C . GLU A 1 90 ? -15.382 -0.024 7.810 1.00 86.12 90 GLU A C 1
ATOM 701 O O . GLU A 1 90 ? -15.425 -1.194 7.423 1.00 86.12 90 GLU A O 1
ATOM 706 N N . VAL A 1 91 ? -14.573 0.874 7.241 1.00 85.88 91 VAL A N 1
ATOM 707 C CA . VAL A 1 91 ? -13.756 0.589 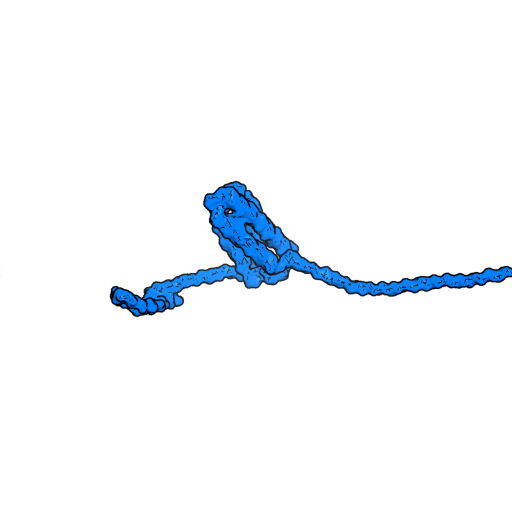6.057 1.00 85.88 91 VAL A CA 1
ATOM 708 C C . VAL A 1 91 ? -12.486 -0.185 6.415 1.00 85.88 91 VAL A C 1
ATOM 710 O O . VAL A 1 91 ? -12.072 -1.049 5.650 1.00 85.88 91 VAL A O 1
ATOM 713 N N . PHE A 1 92 ? -11.851 0.058 7.559 1.00 82.56 92 PHE A N 1
ATOM 714 C CA . PHE A 1 92 ? -10.538 -0.519 7.881 1.00 82.56 92 PHE A CA 1
ATOM 715 C C . PHE A 1 92 ? -10.516 -1.431 9.116 1.00 82.56 92 PHE A C 1
ATOM 717 O O . PHE A 1 92 ? -9.652 -2.304 9.207 1.00 82.56 92 PHE A O 1
ATOM 724 N N . GLY A 1 93 ? -11.456 -1.277 10.048 1.00 73.19 93 GLY A N 1
ATOM 725 C CA . GLY A 1 93 ? -11.447 -1.943 11.356 1.00 73.19 93 GLY A CA 1
ATOM 726 C C . GLY A 1 93 ? -11.847 -3.421 11.353 1.00 73.19 93 GLY A C 1
ATOM 727 O O . GLY A 1 93 ? -11.510 -4.144 12.284 1.00 73.19 93 GLY A O 1
ATOM 728 N N . GLY A 1 94 ? -12.529 -3.921 10.318 1.00 70.75 94 GLY A N 1
ATOM 729 C CA . GLY A 1 94 ? -12.960 -5.327 10.288 1.00 70.75 94 GLY A CA 1
ATOM 730 C C . GLY A 1 94 ? -11.829 -6.316 9.988 1.00 70.75 94 GLY A C 1
ATOM 731 O O . GLY A 1 94 ? -11.629 -7.305 10.689 1.00 70.75 94 GLY A O 1
ATOM 732 N N . ASN A 1 95 ? -11.092 -6.065 8.909 1.00 66.12 95 ASN A N 1
ATOM 733 C CA . ASN A 1 95 ? -10.027 -6.929 8.426 1.00 66.12 95 ASN A CA 1
ATOM 734 C C . ASN A 1 95 ? -8.828 -6.041 8.093 1.00 66.12 95 ASN A C 1
ATOM 736 O O . ASN A 1 95 ? -8.720 -5.555 6.966 1.00 66.12 95 ASN A O 1
ATOM 740 N N . CYS A 1 96 ? -7.879 -5.898 9.022 1.00 79.81 96 CYS A N 1
ATOM 741 C CA . CYS A 1 96 ? -6.606 -5.198 8.788 1.00 79.81 96 CYS A CA 1
ATOM 742 C C . CYS A 1 96 ? -5.784 -5.784 7.611 1.00 79.81 96 CYS A C 1
ATOM 744 O O . CYS A 1 96 ? -4.729 -5.261 7.267 1.00 79.81 96 CYS A O 1
ATOM 746 N N . LYS A 1 97 ? -6.287 -6.835 6.943 1.00 83.56 97 LYS A N 1
ATOM 747 C CA . LYS A 1 97 ? -5.831 -7.406 5.666 1.00 83.56 97 LYS A CA 1
ATOM 748 C C . LYS A 1 97 ? -5.422 -6.352 4.637 1.00 83.56 97 LYS A C 1
ATOM 750 O O . LYS A 1 97 ? -4.437 -6.560 3.945 1.00 83.56 97 LYS A O 1
ATOM 755 N N . ARG A 1 98 ? -6.155 -5.239 4.542 1.00 85.69 98 ARG A N 1
ATOM 756 C CA . ARG A 1 98 ? -5.870 -4.147 3.599 1.00 85.69 98 ARG A CA 1
ATOM 757 C C . ARG A 1 98 ? -4.489 -3.517 3.826 1.00 85.69 98 ARG A C 1
ATOM 759 O O . ARG A 1 98 ? -3.687 -3.463 2.901 1.00 85.69 98 ARG A O 1
ATOM 766 N N . PHE A 1 99 ? -4.174 -3.137 5.065 1.00 84.19 99 PHE A N 1
ATOM 767 C CA . PHE A 1 99 ? -2.849 -2.605 5.415 1.00 84.19 99 PHE A CA 1
ATOM 768 C C . PHE A 1 99 ? -1.751 -3.646 5.260 1.00 84.19 99 PHE A C 1
ATOM 770 O O . PHE A 1 99 ? -0.660 -3.334 4.792 1.00 84.19 99 PHE A O 1
ATOM 777 N N . HIS A 1 100 ? -2.055 -4.897 5.606 1.00 84.12 100 HIS A N 1
ATOM 778 C CA . HIS A 1 100 ? -1.114 -6.000 5.433 1.00 84.12 100 HIS A CA 1
ATOM 779 C C . HIS A 1 100 ? -0.764 -6.238 3.965 1.00 84.12 100 HIS A C 1
ATOM 781 O O . HIS A 1 100 ? 0.414 -6.386 3.660 1.00 84.12 100 HIS A O 1
ATOM 787 N N . ARG A 1 101 ? -1.737 -6.195 3.044 1.00 87.62 101 ARG A N 1
ATOM 788 C CA . ARG A 1 101 ? -1.471 -6.262 1.594 1.00 87.62 101 ARG A CA 1
ATOM 789 C C . ARG A 1 101 ? -0.560 -5.133 1.133 1.00 87.62 101 ARG A C 1
ATOM 791 O O . ARG A 1 101 ? 0.399 -5.369 0.399 1.00 87.62 101 ARG A O 1
ATOM 798 N N . LEU A 1 102 ? -0.829 -3.920 1.609 1.00 87.81 102 LEU A N 1
ATOM 799 C CA . LEU A 1 102 ? -0.036 -2.750 1.264 1.00 87.81 102 LEU A CA 1
ATOM 800 C C . LEU A 1 102 ? 1.411 -2.875 1.772 1.00 87.81 102 LEU A C 1
ATOM 802 O O . LEU A 1 102 ? 2.336 -2.677 0.987 1.00 87.81 102 LEU A O 1
ATOM 806 N N . ARG A 1 103 ? 1.624 -3.291 3.033 1.00 88.12 103 ARG A N 1
ATOM 807 C CA . ARG A 1 103 ? 2.969 -3.571 3.580 1.00 88.12 103 ARG A CA 1
ATOM 808 C C . ARG A 1 103 ? 3.676 -4.688 2.807 1.00 88.12 103 ARG A C 1
ATOM 810 O O . ARG A 1 103 ? 4.800 -4.491 2.364 1.00 88.12 103 ARG A O 1
ATOM 817 N N . GLN A 1 104 ? 2.994 -5.809 2.558 1.00 89.00 104 GLN A N 1
ATOM 818 C CA . GLN A 1 104 ? 3.551 -6.944 1.807 1.00 89.00 104 GLN A CA 1
ATOM 819 C C . GLN A 1 104 ? 3.969 -6.573 0.386 1.00 89.00 104 GLN A C 1
ATOM 821 O O . GLN A 1 104 ? 4.923 -7.136 -0.140 1.00 89.00 104 GLN A O 1
ATOM 826 N N . THR A 1 105 ? 3.255 -5.638 -0.237 1.00 89.62 105 THR A N 1
ATOM 827 C CA . THR A 1 105 ? 3.583 -5.150 -1.578 1.00 89.62 105 THR A CA 1
ATOM 828 C C . THR A 1 105 ? 4.723 -4.142 -1.536 1.00 89.62 105 THR A C 1
ATOM 830 O O . THR A 1 105 ? 5.524 -4.097 -2.462 1.00 89.62 105 THR A O 1
ATOM 833 N N . LYS A 1 106 ? 4.818 -3.345 -0.469 1.00 88.88 106 LYS A N 1
ATOM 834 C CA . LYS A 1 106 ? 5.847 -2.321 -0.283 1.00 88.88 106 LYS A CA 1
ATOM 835 C C . LYS A 1 106 ? 7.222 -2.917 0.051 1.00 88.88 106 LYS A C 1
ATOM 837 O O . LYS A 1 106 ? 8.207 -2.492 -0.543 1.00 88.88 106 LYS A O 1
ATOM 842 N N . ASP A 1 107 ? 7.294 -3.879 0.969 1.00 87.19 107 ASP A N 1
ATOM 843 C CA . ASP A 1 107 ? 8.555 -4.446 1.477 1.00 87.19 107 ASP A CA 1
ATOM 844 C C . ASP A 1 107 ? 9.515 -4.994 0.395 1.00 87.19 107 ASP A C 1
ATOM 846 O O . ASP A 1 107 ? 10.714 -4.734 0.491 1.00 87.19 107 ASP A O 1
ATOM 850 N N . PRO A 1 108 ? 9.060 -5.714 -0.653 1.00 88.88 108 PRO A N 1
ATOM 851 C CA . PRO A 1 108 ? 9.952 -6.223 -1.699 1.00 88.88 108 PRO A CA 1
ATOM 852 C C . PRO A 1 108 ? 10.328 -5.183 -2.770 1.00 88.88 108 PRO A C 1
ATOM 854 O O . PRO A 1 108 ? 11.088 -5.505 -3.691 1.00 88.88 108 PRO A O 1
ATOM 857 N N . VAL A 1 109 ? 9.777 -3.964 -2.720 1.00 88.50 109 VAL A N 1
ATOM 858 C CA . VAL A 1 109 ? 10.047 -2.930 -3.728 1.00 88.50 109 VAL A CA 1
ATOM 859 C C . VAL A 1 109 ? 11.376 -2.253 -3.423 1.00 88.50 109 VAL A C 1
ATOM 861 O O . VAL A 1 109 ? 11.502 -1.431 -2.520 1.00 88.50 109 VAL A O 1
ATOM 864 N N . GLU A 1 110 ? 12.365 -2.557 -4.253 1.00 87.06 110 GLU A N 1
ATOM 865 C CA . GLU A 1 110 ? 13.652 -1.870 -4.275 1.00 87.06 110 GLU A CA 1
ATOM 866 C C . GLU A 1 110 ? 13.582 -0.736 -5.299 1.00 87.06 110 GLU A C 1
ATOM 868 O O . GLU A 1 110 ? 13.553 -0.990 -6.507 1.00 87.06 110 GLU A O 1
ATOM 873 N N . LEU A 1 111 ? 13.526 0.507 -4.817 1.00 87.69 111 LEU A N 1
ATOM 874 C CA . LEU A 1 111 ? 13.592 1.694 -5.667 1.00 87.69 111 LEU A CA 1
ATOM 875 C C . LEU A 1 111 ? 15.041 1.989 -6.066 1.00 87.69 111 LEU A C 1
ATOM 877 O O . LEU A 1 111 ? 15.980 1.786 -5.294 1.00 87.69 111 LEU A O 1
ATOM 881 N N . SER A 1 112 ? 15.223 2.512 -7.276 1.00 87.62 112 SER A N 1
ATOM 882 C CA . SER A 1 112 ? 16.511 3.010 -7.743 1.00 87.62 112 SER A CA 1
ATOM 883 C C . SER A 1 112 ? 17.031 4.135 -6.831 1.00 87.62 112 SER A C 1
ATOM 885 O O . SER A 1 112 ? 16.239 4.862 -6.229 1.00 87.62 112 SER A O 1
ATOM 887 N N . PRO A 1 113 ? 18.357 4.357 -6.740 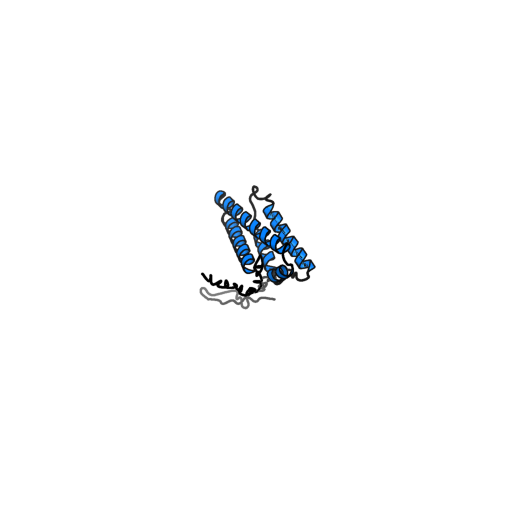1.00 86.12 113 PRO A N 1
ATOM 888 C CA . PRO A 1 113 ? 18.930 5.381 -5.858 1.00 86.12 113 PRO A CA 1
ATOM 889 C C . PRO A 1 113 ? 18.425 6.802 -6.157 1.00 86.12 113 PRO A C 1
ATOM 891 O O . PRO A 1 113 ? 18.478 7.664 -5.290 1.00 86.12 113 PRO A O 1
ATOM 894 N N . MET A 1 114 ? 17.896 7.043 -7.361 1.00 84.88 114 MET A N 1
ATOM 895 C CA . MET A 1 114 ? 17.267 8.312 -7.736 1.00 84.88 114 MET A CA 1
ATOM 896 C C . MET A 1 114 ? 15.922 8.547 -7.026 1.00 84.88 114 MET A C 1
ATOM 898 O O . MET A 1 114 ? 15.546 9.693 -6.809 1.00 84.88 114 MET A O 1
ATOM 902 N N . HIS A 1 115 ? 15.218 7.474 -6.661 1.00 83.56 115 HIS A N 1
ATOM 903 C CA . HIS A 1 115 ? 13.912 7.497 -5.994 1.00 83.56 115 HIS A CA 1
ATOM 904 C C . HIS A 1 115 ? 13.952 6.955 -4.555 1.00 83.56 115 HIS A C 1
ATOM 906 O O . HIS A 1 115 ? 12.951 7.014 -3.851 1.00 83.56 115 HIS A O 1
ATOM 912 N N . ALA A 1 116 ? 15.102 6.459 -4.091 1.00 82.75 116 ALA A N 1
ATOM 913 C CA . ALA A 1 116 ? 15.268 5.916 -2.743 1.00 82.75 116 ALA A CA 1
ATOM 914 C C . ALA A 1 116 ? 15.082 6.965 -1.631 1.00 82.75 116 ALA A C 1
ATOM 916 O O . ALA A 1 116 ? 14.707 6.614 -0.518 1.00 82.75 116 ALA A O 1
ATOM 917 N N . SER A 1 117 ? 15.329 8.243 -1.928 1.00 85.69 117 SER A N 1
ATOM 918 C CA . SER A 1 117 ? 15.164 9.365 -0.989 1.00 85.69 117 SER A CA 1
ATOM 919 C C . SER A 1 117 ? 13.867 10.150 -1.212 1.00 85.69 117 SER A C 1
ATOM 921 O O . SER A 1 117 ? 13.773 11.309 -0.813 1.00 85.69 117 SER A O 1
ATOM 923 N N . ASP A 1 118 ? 12.885 9.565 -1.900 1.00 88.25 118 ASP A N 1
ATOM 924 C CA . ASP A 1 118 ? 11.614 10.235 -2.163 1.00 88.25 118 ASP A CA 1
ATOM 925 C C . ASP A 1 118 ? 10.723 10.228 -0.908 1.00 88.25 118 ASP A C 1
ATOM 927 O O . ASP A 1 118 ? 10.348 9.169 -0.394 1.00 88.25 118 ASP A O 1
ATOM 931 N N . SER A 1 119 ? 10.352 11.420 -0.428 1.00 90.19 119 SER A N 1
ATOM 932 C CA . SER A 1 119 ? 9.534 11.585 0.780 1.00 90.19 119 SER A CA 1
ATOM 933 C C . SER A 1 119 ? 8.145 10.963 0.639 1.00 90.19 119 SER A C 1
ATOM 935 O O . SER A 1 119 ? 7.547 10.564 1.630 1.00 90.19 119 SER A O 1
ATOM 937 N N . ARG A 1 120 ? 7.630 10.810 -0.589 1.00 89.75 120 ARG A N 1
ATOM 938 C CA . ARG A 1 120 ? 6.297 10.237 -0.843 1.00 89.75 120 ARG A CA 1
ATOM 939 C C . ARG A 1 120 ? 6.183 8.800 -0.341 1.00 89.75 120 ARG A C 1
ATOM 941 O O . ARG A 1 120 ? 5.098 8.367 0.045 1.00 89.75 120 ARG A O 1
ATOM 948 N N . TRP A 1 121 ? 7.287 8.054 -0.375 1.00 89.31 121 TRP A N 1
ATOM 949 C CA . TRP A 1 121 ? 7.331 6.665 0.077 1.00 89.31 121 TRP A CA 1
ATOM 950 C C . TRP A 1 121 ? 7.329 6.564 1.604 1.00 89.31 121 TRP A C 1
ATOM 952 O O . TRP A 1 121 ? 6.645 5.719 2.188 1.00 89.31 121 TRP A O 1
ATOM 962 N N . GLU A 1 122 ? 8.062 7.464 2.256 1.00 91.25 122 GLU A N 1
ATOM 963 C CA . GLU A 1 122 ? 8.083 7.595 3.710 1.00 91.25 122 GLU A CA 1
ATOM 964 C C . GLU A 1 122 ? 6.728 8.088 4.234 1.00 91.25 122 GLU A C 1
ATOM 966 O O . GLU A 1 122 ? 6.147 7.454 5.112 1.00 91.25 122 GLU A O 1
ATOM 971 N N . ASP A 1 123 ? 6.147 9.114 3.611 1.00 91.75 123 ASP A N 1
ATOM 972 C CA . ASP A 1 123 ? 4.838 9.658 3.976 1.00 91.75 123 ASP A CA 1
ATOM 973 C C . ASP A 1 123 ? 3.722 8.607 3.918 1.00 91.75 123 ASP A C 1
ATOM 975 O O . ASP A 1 123 ? 2.842 8.585 4.779 1.00 91.75 123 ASP A O 1
ATOM 979 N N . LEU A 1 124 ? 3.739 7.726 2.908 1.00 91.44 124 LEU A N 1
ATOM 980 C CA . LEU A 1 124 ? 2.786 6.618 2.820 1.00 91.44 124 LEU A CA 1
ATOM 981 C C . LEU A 1 124 ? 2.917 5.689 4.035 1.00 91.44 124 LEU A C 1
ATOM 983 O O . LEU A 1 124 ? 1.914 5.224 4.567 1.00 91.44 124 LEU A O 1
ATOM 987 N N . THR A 1 125 ? 4.147 5.436 4.476 1.00 91.50 125 THR A N 1
ATOM 988 C CA . THR A 1 125 ? 4.440 4.598 5.649 1.00 91.50 125 THR A CA 1
ATOM 989 C C . THR A 1 125 ? 3.901 5.244 6.911 1.00 91.50 125 THR A C 1
ATOM 991 O O . THR A 1 125 ? 3.126 4.622 7.626 1.00 91.50 125 THR A O 1
ATOM 994 N N . ASN A 1 126 ? 4.209 6.526 7.099 1.00 93.00 126 ASN A N 1
ATOM 995 C CA . ASN A 1 126 ? 3.739 7.307 8.234 1.00 93.00 126 ASN A CA 1
ATOM 996 C C . ASN A 1 126 ? 2.204 7.356 8.286 1.00 93.00 126 ASN A C 1
ATOM 998 O O . ASN A 1 126 ? 1.617 7.245 9.359 1.00 93.00 126 ASN A O 1
ATOM 1002 N N . ALA A 1 127 ? 1.532 7.470 7.134 1.00 92.06 127 ALA A N 1
ATOM 1003 C CA . ALA A 1 127 ? 0.072 7.431 7.060 1.00 92.06 127 ALA A CA 1
ATOM 1004 C C . ALA A 1 127 ? -0.503 6.055 7.448 1.00 92.06 127 ALA A C 1
ATOM 1006 O O . ALA A 1 127 ? -1.515 5.992 8.148 1.00 92.06 127 ALA A O 1
ATOM 1007 N N . ILE A 1 128 ? 0.140 4.957 7.030 1.00 91.31 128 ILE A N 1
ATOM 1008 C CA . ILE A 1 128 ? -0.237 3.593 7.442 1.00 91.31 128 ILE A CA 1
ATOM 1009 C C . ILE A 1 128 ? -0.067 3.432 8.955 1.00 91.31 128 ILE A C 1
ATOM 1011 O O . ILE A 1 128 ? -1.005 2.991 9.618 1.00 91.31 128 ILE A O 1
ATOM 1015 N N . ASP A 1 129 ? 1.090 3.826 9.492 1.00 91.12 129 ASP A N 1
ATOM 1016 C CA . ASP A 1 129 ? 1.408 3.719 10.919 1.00 91.12 129 ASP A CA 1
ATOM 1017 C C . ASP A 1 129 ? 0.432 4.555 11.764 1.00 91.12 129 ASP A C 1
ATOM 1019 O O . ASP A 1 129 ? -0.117 4.067 12.748 1.00 91.12 129 ASP A O 1
ATOM 1023 N N . THR A 1 130 ? 0.100 5.772 11.321 1.00 92.00 130 THR A N 1
ATOM 1024 C CA . THR A 1 130 ? -0.872 6.644 12.005 1.00 92.00 130 THR A CA 1
ATOM 1025 C C . THR A 1 130 ? -2.259 6.000 12.085 1.00 92.00 130 THR A C 1
ATOM 1027 O O . THR A 1 130 ? -2.925 6.065 13.119 1.00 92.00 130 THR A O 1
ATOM 1030 N N . ILE A 1 131 ? -2.733 5.367 11.006 1.00 88.38 131 ILE A N 1
ATOM 1031 C CA . ILE A 1 131 ? -4.037 4.686 11.035 1.00 88.38 131 ILE A CA 1
ATOM 1032 C C . ILE A 1 131 ? -3.978 3.437 11.912 1.00 88.38 131 ILE A C 1
ATOM 1034 O O . ILE A 1 131 ? -4.944 3.140 12.616 1.00 88.38 131 ILE A O 1
ATOM 1038 N N . GLU A 1 132 ? -2.856 2.721 11.897 1.00 87.56 132 GLU A N 1
ATOM 1039 C CA . GLU A 1 132 ? -2.629 1.578 12.772 1.00 87.56 132 GLU A CA 1
ATOM 1040 C C . GLU A 1 132 ? -2.719 1.988 14.250 1.00 87.56 132 GLU A C 1
ATOM 1042 O O . GLU A 1 132 ? -3.468 1.367 15.005 1.00 87.56 132 GLU A O 1
ATOM 1047 N N . GLU A 1 133 ? -2.073 3.088 14.643 1.00 89.50 133 GLU A N 1
ATOM 1048 C CA . GLU A 1 133 ? -2.171 3.658 15.991 1.00 89.50 133 GLU A CA 1
ATOM 1049 C C . GLU A 1 133 ? -3.612 4.039 16.360 1.00 89.50 133 GLU A C 1
ATOM 1051 O O . GLU A 1 133 ? -4.086 3.694 17.444 1.00 89.50 133 GLU A O 1
ATOM 1056 N N . ILE A 1 134 ? -4.348 4.697 15.456 1.00 88.44 134 ILE A N 1
ATOM 1057 C CA . ILE A 1 134 ? -5.757 5.061 15.688 1.00 88.44 134 ILE A CA 1
ATOM 1058 C C . ILE A 1 134 ? -6.613 3.804 15.900 1.00 88.44 134 ILE A C 1
ATOM 1060 O O . ILE A 1 134 ? -7.437 3.756 16.815 1.00 88.44 134 ILE A O 1
ATOM 1064 N N . LEU A 1 135 ? -6.422 2.764 15.085 1.00 86.00 135 LEU A N 1
ATOM 1065 C CA . LEU A 1 135 ? -7.158 1.504 15.218 1.00 86.00 135 LEU A CA 1
ATOM 1066 C C . LEU A 1 135 ? -6.797 0.754 16.507 1.00 86.00 135 LEU A C 1
ATOM 1068 O O . LEU A 1 135 ? -7.677 0.143 17.124 1.00 86.00 135 LEU A O 1
ATOM 1072 N N . GLN A 1 136 ? -5.531 0.810 16.930 1.00 86.94 136 GLN A N 1
ATOM 1073 C CA . GLN A 1 136 ? -5.078 0.250 18.204 1.00 86.94 136 GLN A CA 1
ATOM 1074 C C . GLN A 1 136 ? -5.725 0.977 19.387 1.00 86.94 136 GLN A C 1
ATOM 1076 O O . GLN A 1 136 ? -6.250 0.322 20.286 1.00 86.94 136 GLN A O 1
ATOM 1081 N N . GLN A 1 137 ? -5.777 2.313 19.358 1.00 87.75 137 GLN A N 1
ATOM 1082 C CA . GLN A 1 137 ? -6.443 3.119 20.389 1.00 87.75 137 GLN A CA 1
ATOM 1083 C C . GLN A 1 137 ? -7.942 2.816 20.500 1.00 87.75 137 GLN A C 1
ATOM 1085 O O . GLN A 1 137 ? -8.497 2.825 21.597 1.00 87.75 137 GLN A O 1
ATOM 1090 N N . LEU A 1 138 ? -8.600 2.515 19.379 1.00 83.69 138 LEU A N 1
ATOM 1091 C CA . LEU A 1 138 ? -10.016 2.142 19.349 1.00 83.69 138 LEU A CA 1
ATOM 1092 C C . LEU A 1 138 ? -10.273 0.685 19.774 1.00 83.69 138 LEU A C 1
ATOM 1094 O O . LEU A 1 138 ? -11.430 0.283 19.879 1.00 83.69 138 LEU A O 1
ATOM 1098 N N . GLY A 1 139 ? -9.229 -0.124 19.989 1.00 79.00 139 GLY A N 1
ATOM 1099 C CA . GLY A 1 139 ? -9.348 -1.529 20.399 1.00 79.00 139 GLY A CA 1
ATOM 1100 C C . GLY A 1 139 ? -9.958 -2.454 19.337 1.00 79.00 139 GLY A C 1
ATOM 1101 O O . GLY A 1 139 ? -10.281 -3.604 19.626 1.00 79.00 139 GLY A O 1
ATOM 1102 N N . THR A 1 140 ? -10.124 -1.968 18.104 1.00 75.00 140 THR A N 1
ATOM 1103 C CA . THR A 1 140 ? -10.628 -2.752 16.963 1.00 75.00 140 THR A CA 1
ATOM 1104 C C . THR A 1 140 ? -9.501 -3.395 16.163 1.00 75.00 140 THR A C 1
ATOM 1106 O O . THR A 1 140 ? -9.754 -4.264 15.328 1.00 75.00 140 THR A O 1
ATOM 1109 N N . PHE A 1 141 ? -8.250 -3.020 16.440 1.00 70.69 141 PHE A N 1
ATOM 1110 C CA . PHE A 1 141 ? -7.092 -3.594 15.780 1.00 70.69 141 PHE A CA 1
ATOM 1111 C C . PHE A 1 141 ? -6.921 -5.074 16.129 1.00 70.69 141 PHE A C 1
ATOM 1113 O O . PHE A 1 141 ? -6.522 -5.445 17.234 1.00 70.69 141 PHE A O 1
ATOM 1120 N N . LYS A 1 142 ? -7.190 -5.932 15.145 1.00 69.50 142 LYS A N 1
ATOM 1121 C CA . LYS A 1 142 ? -6.788 -7.336 15.174 1.00 69.50 142 LYS A CA 1
ATOM 1122 C C . LYS A 1 142 ? -5.566 -7.483 14.276 1.00 69.50 142 LYS A C 1
ATOM 1124 O O . LYS A 1 142 ? -5.722 -7.349 13.057 1.00 69.50 142 LYS A O 1
ATOM 1129 N N . PRO A 1 143 ? -4.370 -7.764 14.829 1.00 67.25 143 PRO A N 1
ATOM 1130 C CA . PRO A 1 143 ? -3.212 -8.034 13.995 1.00 67.25 143 PRO A CA 1
ATOM 1131 C C . PRO A 1 143 ? -3.571 -9.195 13.071 1.00 67.25 143 PRO A C 1
ATOM 1133 O O . PRO A 1 143 ? -3.976 -10.267 13.527 1.00 67.25 143 PRO A O 1
ATOM 1136 N N . PHE A 1 144 ? -3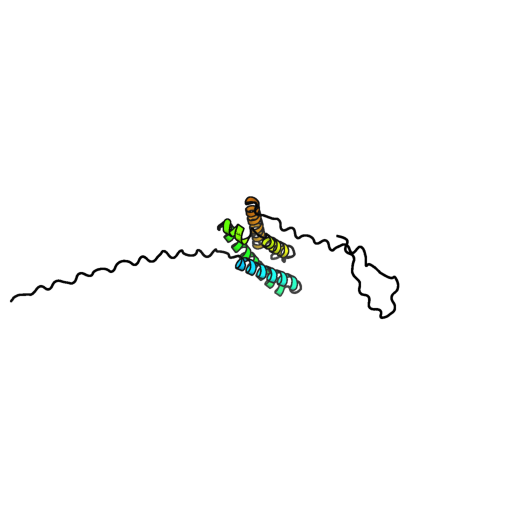.482 -8.965 11.761 1.00 63.88 144 PHE A N 1
ATOM 1137 C CA . PHE A 1 144 ? -3.659 -10.032 10.790 1.00 63.88 144 PHE A CA 1
ATOM 1138 C C . PHE A 1 144 ? -2.426 -10.927 10.884 1.00 63.88 144 PHE A C 1
ATOM 1140 O O . PHE A 1 144 ? -1.426 -10.730 10.198 1.00 63.88 144 PHE A O 1
ATOM 1147 N N . ALA A 1 145 ? -2.484 -11.896 11.792 1.00 60.94 145 ALA A N 1
ATOM 1148 C CA . ALA A 1 145 ? -1.587 -13.023 11.754 1.00 60.94 145 ALA A CA 1
ATOM 1149 C C . ALA A 1 145 ? -1.926 -13.771 10.466 1.00 60.94 145 ALA A C 1
ATOM 1151 O O . ALA A 1 145 ? -2.972 -14.415 10.365 1.00 60.94 145 ALA A O 1
ATOM 1152 N N . VAL A 1 146 ? -1.062 -13.652 9.455 1.00 61.94 146 VAL A N 1
ATOM 1153 C CA . VAL A 1 146 ? -0.987 -14.689 8.433 1.00 61.94 146 VAL A CA 1
ATOM 1154 C C . VAL A 1 146 ? -0.697 -15.940 9.238 1.00 61.94 146 VAL A C 1
ATOM 1156 O O . VAL A 1 146 ? 0.411 -16.086 9.755 1.00 61.94 146 VAL A O 1
ATOM 1159 N N . GLU A 1 147 ? -1.711 -16.778 9.444 1.00 57.56 147 GLU A N 1
ATOM 1160 C CA . GLU A 1 147 ? -1.497 -18.133 9.915 1.00 57.56 147 GLU A CA 1
ATOM 1161 C C . GLU A 1 147 ? -0.443 -18.685 8.970 1.00 57.56 147 GLU A C 1
ATOM 1163 O O . GLU A 1 147 ? -0.709 -18.927 7.788 1.00 57.56 147 GLU A O 1
ATOM 1168 N N . LYS A 1 148 ? 0.800 -18.767 9.454 1.00 55.41 148 LYS A N 1
ATOM 1169 C CA . LYS A 1 148 ? 1.836 -19.515 8.778 1.00 55.41 148 LYS A CA 1
ATOM 1170 C C . LYS A 1 148 ? 1.269 -20.916 8.814 1.00 55.41 148 LYS A C 1
ATOM 1172 O O . LYS A 1 148 ? 1.380 -21.592 9.830 1.00 55.41 148 LYS A O 1
ATOM 1177 N N . LYS A 1 149 ? 0.567 -21.310 7.752 1.00 53.78 149 LYS A N 1
ATOM 1178 C CA . LYS A 1 149 ? 0.288 -22.706 7.481 1.00 53.78 149 LYS A CA 1
ATOM 1179 C C . LYS A 1 149 ? 1.673 -23.289 7.310 1.00 53.78 149 LYS A C 1
ATOM 1181 O O . LYS A 1 149 ? 2.251 -23.198 6.230 1.00 53.78 149 LYS A O 1
ATOM 1186 N N . VAL A 1 150 ? 2.259 -23.719 8.425 1.00 60.28 150 VAL A N 1
ATOM 1187 C CA . VAL A 1 150 ? 3.455 -24.538 8.430 1.00 60.28 150 VAL A CA 1
ATOM 1188 C C . VAL A 1 150 ? 3.101 -25.635 7.448 1.00 60.28 150 VAL A C 1
ATOM 1190 O O . VAL A 1 150 ? 2.062 -26.284 7.603 1.00 60.28 150 VAL A O 1
ATOM 1193 N N . ALA A 1 151 ? 3.839 -25.700 6.338 1.00 64.56 151 ALA A N 1
ATOM 1194 C CA . ALA A 1 151 ? 3.629 -26.772 5.387 1.00 64.56 151 ALA A CA 1
ATOM 1195 C C . ALA A 1 151 ? 3.725 -28.054 6.220 1.00 64.56 151 ALA A C 1
ATOM 1197 O O . ALA A 1 151 ? 4.725 -28.186 6.929 1.00 64.56 151 ALA A O 1
ATOM 1198 N N . PRO A 1 152 ? 2.681 -28.901 6.244 1.00 66.06 152 PRO A N 1
ATOM 1199 C CA . PRO A 1 152 ? 2.686 -30.068 7.106 1.00 66.06 152 PRO A CA 1
ATOM 1200 C C . PRO A 1 152 ? 3.973 -30.831 6.832 1.00 66.06 152 PRO A C 1
ATOM 1202 O O . PRO A 1 152 ? 4.295 -31.099 5.669 1.00 66.06 152 PRO A O 1
ATOM 1205 N N . GLU A 1 153 ? 4.744 -31.089 7.885 1.00 71.94 153 GLU A N 1
ATOM 1206 C CA . GLU A 1 153 ? 5.970 -31.850 7.744 1.00 71.94 153 GLU A CA 1
ATOM 1207 C C . GLU A 1 153 ? 5.560 -33.241 7.262 1.00 71.94 153 GLU A C 1
ATOM 1209 O O . GLU A 1 153 ? 4.841 -33.980 7.937 1.00 71.94 153 GLU A O 1
ATOM 1214 N N . ILE A 1 154 ? 5.929 -33.561 6.022 1.00 72.06 154 ILE A N 1
ATOM 1215 C CA . ILE A 1 154 ? 5.642 -34.863 5.431 1.00 72.06 154 ILE A CA 1
ATOM 1216 C C . ILE A 1 154 ? 6.569 -35.850 6.144 1.00 72.06 154 ILE A C 1
ATOM 1218 O O . ILE A 1 154 ? 7.721 -36.013 5.743 1.00 72.06 154 ILE A O 1
ATOM 1222 N N . SER A 1 155 ? 6.085 -36.487 7.214 1.00 72.19 155 SER A N 1
ATOM 1223 C CA . SER A 1 155 ? 6.860 -37.474 7.982 1.00 72.19 155 SER A CA 1
ATOM 1224 C C . SER A 1 155 ? 7.169 -38.722 7.143 1.00 72.19 155 SER A C 1
ATOM 1226 O O . SER A 1 155 ? 8.167 -39.410 7.365 1.00 72.19 155 SER A O 1
ATOM 1228 N N . GLY A 1 156 ? 6.367 -38.972 6.103 1.00 73.00 156 GLY A N 1
ATOM 1229 C CA . GLY A 1 156 ? 6.642 -39.967 5.079 1.00 73.00 156 GLY A CA 1
ATOM 1230 C C . GLY A 1 156 ? 5.471 -40.214 4.128 1.00 73.00 156 GLY A C 1
ATOM 1231 O O . GLY A 1 156 ? 4.407 -39.598 4.202 1.00 73.00 156 GLY A O 1
ATOM 1232 N N . TYR A 1 157 ? 5.674 -41.161 3.213 1.00 77.06 157 TYR A N 1
ATOM 1233 C CA . TYR A 1 157 ? 4.614 -41.709 2.369 1.00 77.06 157 TYR A CA 1
ATOM 1234 C C . TYR A 1 157 ? 4.263 -43.108 2.869 1.00 77.06 157 TYR A C 1
ATOM 1236 O O . TYR A 1 157 ? 5.107 -44.012 2.862 1.00 77.06 157 TYR A O 1
ATOM 1244 N N . LYS A 1 158 ? 3.009 -43.311 3.278 1.00 72.44 158 LYS A N 1
ATOM 1245 C CA . LYS A 1 158 ? 2.542 -44.627 3.716 1.00 72.44 158 LYS A CA 1
ATOM 1246 C C . LYS A 1 158 ? 2.641 -45.627 2.563 1.00 72.44 158 LYS A C 1
ATOM 1248 O O . LYS A 1 158 ? 2.104 -45.397 1.482 1.00 72.44 158 LYS A O 1
ATOM 1253 N N . GLY A 1 159 ? 3.295 -46.761 2.807 1.00 72.50 159 GLY A N 1
ATOM 1254 C CA . GLY A 1 159 ? 3.388 -47.849 1.829 1.00 72.50 159 GLY A CA 1
ATOM 1255 C C . GLY A 1 159 ? 4.505 -47.698 0.794 1.00 72.50 159 GLY A C 1
ATOM 1256 O O . GLY A 1 159 ? 4.460 -48.377 -0.231 1.00 72.50 159 GLY A O 1
ATOM 1257 N N . PHE A 1 160 ? 5.516 -46.860 1.053 1.00 70.75 160 PHE A N 1
ATOM 1258 C CA . PHE A 1 160 ? 6.685 -46.751 0.182 1.00 70.75 160 PHE A CA 1
ATOM 1259 C C . PHE A 1 160 ? 7.465 -48.076 0.134 1.00 70.75 160 PHE A C 1
ATOM 1261 O O . PHE A 1 160 ? 8.221 -48.426 1.044 1.00 70.75 160 PHE A O 1
ATOM 1268 N N . ARG A 1 161 ? 7.265 -48.848 -0.938 1.00 76.25 161 ARG A N 1
ATOM 1269 C CA . ARG A 1 161 ? 8.046 -50.056 -1.220 1.00 76.25 161 ARG A CA 1
ATOM 1270 C C . ARG A 1 161 ? 9.349 -49.650 -1.906 1.00 76.25 161 ARG A C 1
ATOM 1272 O O . ARG A 1 161 ? 9.368 -48.778 -2.761 1.00 76.25 161 ARG A O 1
ATOM 1279 N N . ARG A 1 162 ? 10.459 -50.301 -1.540 1.00 78.19 162 ARG A N 1
ATOM 1280 C CA . ARG A 1 162 ? 11.804 -49.973 -2.059 1.00 78.19 162 ARG A CA 1
ATOM 1281 C C . ARG A 1 162 ? 12.025 -50.339 -3.532 1.00 78.19 162 ARG A C 1
ATOM 1283 O O . ARG A 1 162 ? 13.072 -50.006 -4.075 1.00 78.19 162 ARG A O 1
ATOM 1290 N N . ARG A 1 163 ? 11.105 -51.078 -4.156 1.00 82.06 163 ARG A N 1
ATOM 1291 C CA . ARG A 1 163 ? 11.214 -51.539 -5.543 1.00 82.06 163 ARG A CA 1
ATOM 1292 C C . ARG A 1 163 ? 9.862 -51.393 -6.225 1.00 82.06 163 ARG A C 1
ATOM 1294 O O . ARG A 1 163 ? 8.854 -51.780 -5.638 1.00 82.06 163 ARG A O 1
ATOM 1301 N N . PHE A 1 164 ? 9.897 -50.855 -7.436 1.00 84.50 164 PHE A N 1
ATOM 1302 C CA . PHE A 1 164 ? 8.767 -50.744 -8.348 1.00 84.50 164 PHE A CA 1
ATOM 1303 C C . PHE A 1 164 ? 9.171 -51.362 -9.675 1.00 84.50 164 PHE A C 1
ATOM 1305 O O . PHE A 1 164 ? 10.325 -51.215 -10.095 1.00 84.50 164 PHE A O 1
ATOM 1312 N N . ASP A 1 165 ? 8.234 -52.046 -10.315 1.00 88.19 165 ASP A N 1
ATOM 1313 C CA . ASP A 1 165 ? 8.475 -52.594 -11.637 1.00 88.19 165 ASP A CA 1
ATOM 1314 C C . ASP A 1 165 ? 8.408 -51.475 -12.695 1.00 88.19 165 ASP A C 1
ATOM 1316 O O . ASP A 1 165 ? 7.627 -50.522 -12.560 1.00 88.19 165 ASP A O 1
ATOM 1320 N N . PRO A 1 166 ? 9.233 -51.535 -13.756 1.00 89.06 166 PRO A N 1
ATOM 1321 C CA . PRO A 1 166 ? 9.216 -50.526 -14.809 1.00 89.06 166 PRO A CA 1
ATOM 1322 C C . PRO A 1 166 ? 7.817 -50.389 -15.431 1.00 89.06 166 PRO A C 1
ATOM 1324 O O . PRO A 1 166 ? 7.296 -51.333 -16.020 1.00 89.06 166 PRO A O 1
ATOM 1327 N N . GLY A 1 167 ? 7.216 -49.199 -15.324 1.00 89.38 167 GLY A N 1
ATOM 1328 C CA . GLY A 1 167 ? 5.895 -48.887 -15.888 1.00 89.38 167 GLY A CA 1
ATOM 1329 C C . GLY A 1 167 ? 4.723 -48.947 -14.900 1.00 89.38 167 GLY A C 1
ATOM 1330 O O . GLY A 1 167 ? 3.599 -48.611 -15.278 1.00 89.38 167 GLY A O 1
ATOM 1331 N N . GLU A 1 168 ? 4.959 -49.314 -13.639 1.00 85.62 168 GLU A N 1
ATOM 1332 C CA . GLU A 1 168 ? 3.919 -49.333 -12.609 1.00 85.62 168 GLU A CA 1
ATOM 1333 C C . GLU A 1 168 ? 3.528 -47.904 -12.176 1.00 85.62 168 GLU A C 1
ATOM 1335 O O . GLU A 1 168 ? 4.369 -47.089 -11.790 1.00 85.62 168 GLU A O 1
ATOM 1340 N N . LYS A 1 169 ? 2.231 -47.570 -12.248 1.00 85.06 169 LYS A N 1
ATOM 1341 C CA . LYS A 1 169 ? 1.702 -46.276 -11.784 1.00 85.06 169 LYS A CA 1
ATOM 1342 C C . LYS A 1 169 ? 1.332 -46.371 -10.309 1.00 85.06 169 LYS A C 1
ATOM 1344 O O . LYS A 1 169 ? 0.417 -47.111 -9.954 1.00 85.06 169 LYS A O 1
ATOM 1349 N N . ILE A 1 170 ? 1.986 -45.573 -9.469 1.00 81.00 170 ILE A N 1
ATOM 1350 C CA . ILE A 1 170 ? 1.746 -45.569 -8.022 1.00 81.00 170 ILE A CA 1
ATOM 1351 C C . ILE A 1 170 ? 1.003 -44.299 -7.623 1.00 81.00 170 ILE A C 1
ATOM 1353 O O . ILE A 1 170 ? 1.443 -43.186 -7.908 1.00 81.00 170 ILE A O 1
ATOM 1357 N N . TRP A 1 171 ? -0.108 -44.479 -6.916 1.00 74.69 171 TRP A N 1
ATOM 1358 C CA . TRP A 1 171 ? -0.833 -43.395 -6.263 1.00 74.69 171 TRP A CA 1
ATOM 1359 C C . TRP A 1 171 ? -0.361 -43.287 -4.816 1.00 74.69 171 TRP A C 1
ATOM 1361 O O . TRP A 1 171 ? -0.599 -44.192 -4.018 1.00 74.69 171 TRP A O 1
ATOM 1371 N N . MET A 1 172 ? 0.314 -42.189 -4.476 1.00 78.75 172 MET A N 1
ATOM 1372 C CA . MET A 1 172 ? 0.801 -41.939 -3.119 1.00 78.75 172 MET A CA 1
ATOM 1373 C C . MET A 1 172 ? -0.092 -40.919 -2.414 1.00 78.75 172 MET A C 1
ATOM 1375 O O . MET A 1 172 ? -0.457 -39.897 -2.996 1.00 78.75 172 MET A O 1
ATOM 1379 N N . ARG A 1 173 ? -0.428 -41.186 -1.149 1.00 74.19 173 ARG A N 1
ATOM 1380 C CA . ARG A 1 173 ? -1.024 -40.197 -0.243 1.00 74.19 173 ARG A CA 1
ATOM 1381 C C . ARG A 1 173 ? 0.020 -39.837 0.819 1.00 74.19 173 ARG A C 1
ATOM 1383 O O . ARG A 1 173 ? 0.444 -40.750 1.528 1.00 74.19 173 ARG A O 1
ATOM 1390 N N . PRO A 1 174 ? 0.470 -38.575 0.905 1.00 75.62 174 PRO A N 1
ATOM 1391 C CA . PRO A 1 174 ? 1.361 -38.151 1.979 1.00 75.62 174 PRO A CA 1
ATOM 1392 C C . PRO A 1 174 ? 0.624 -38.243 3.320 1.00 75.62 174 PRO A C 1
ATOM 1394 O O . PRO A 1 174 ? -0.550 -37.875 3.407 1.00 75.62 174 PRO A O 1
ATOM 1397 N N . GLU A 1 175 ? 1.300 -38.758 4.346 1.00 71.31 175 GLU A N 1
ATOM 1398 C CA . GLU A 1 175 ? 0.836 -38.619 5.726 1.00 71.31 175 GLU A CA 1
ATOM 1399 C C . GLU A 1 175 ? 1.345 -37.269 6.242 1.00 71.31 175 GLU A C 1
ATOM 1401 O O . GLU A 1 175 ? 2.539 -36.979 6.188 1.00 71.31 175 GLU A O 1
ATOM 1406 N N . CYS A 1 176 ? 0.415 -36.417 6.668 1.00 56.78 176 CYS A N 1
ATOM 1407 C CA . CYS A 1 176 ? 0.710 -35.136 7.294 1.00 56.78 176 CYS A CA 1
ATOM 1408 C C . CYS A 1 176 ? 0.518 -35.313 8.802 1.00 56.78 176 CYS A C 1
ATOM 1410 O O . CYS A 1 176 ? -0.611 -35.566 9.228 1.00 56.78 176 CYS A O 1
ATOM 1412 N N . GLU A 1 177 ? 1.583 -35.199 9.596 1.00 57.97 177 GLU A N 1
ATOM 1413 C CA . GLU A 1 177 ? 1.432 -34.992 11.040 1.00 57.97 177 GLU A CA 1
ATOM 1414 C C . GLU A 1 177 ? 1.062 -33.519 11.259 1.00 57.97 177 GLU A C 1
ATOM 1416 O O . GLU A 1 177 ? 1.693 -32.620 10.698 1.00 57.97 177 GLU A O 1
ATOM 1421 N N . GLY A 1 178 ? -0.053 -33.295 11.955 1.00 55.06 178 GLY A N 1
ATOM 1422 C CA . GLY A 1 178 ? -0.581 -31.971 12.285 1.00 55.06 178 GLY A CA 1
ATOM 1423 C C . GLY A 1 178 ? -0.206 -31.554 13.693 1.00 55.06 178 GLY A C 1
ATOM 1424 O O . GLY A 1 178 ? -0.102 -32.458 14.552 1.00 55.06 178 GLY A O 1
#

Secondary structure (DSSP, 8-state):
-----PPPPP--PPP-------------S--HHHHHHHHHHHHHHHHHHHHTTT-HHHHHHHHHHHHHHHHHHHHHHHHHHHS-HHHHIIIIIS-THHHHHHHHHHTT----TTTTT-HHHHHHHHHHHHHHHHHHHTT----------PPP-EEEETT--S---TT------EEE--

Organism: Alexandrium catenella (NCBI:txid2925)

Foldseek 3Di:
DDDDDDDDDDDDDDDDPPDDPPPPVPPQPDDLVNLVVLLVQLLVLLVQLVVCPPPPVSNVVSVVSNLVSLLVNLVVLVSLVVDDPVVLCVNCLQDVVSLVSVCVSLVVDDDDPVCPPPVSSVSSVVSSVVSLVSSVVVVSDDPPPPPPPVPQDQPDWPPDDPDDDPPDDDDTDGDGDD